Protein AF-A0A2N2KVV8-F1 (afdb_monomer)

pLDDT: mean 77.18, std 20.6, range [35.88, 96.44]

Radius of gyration: 48.33 Å; Cα contacts (8 Å, |Δi|>4): 22; chains: 1; bounding box: 94×99×93 Å

Secondary structure (DSSP, 8-state):
--HHHHHHHHHHHHTT---GGGHHHHHHHHTT-HHHHHHHHHHHHHHHHHHTSPPPPPPHHHHHHHHHHHHHHHHT--HHHHHHHHHHHHHHHHHHHHHHHHHHHHHHHHGGG-S-------------TT----------------

Solvent-accessible surface area (backbone atoms only — not comparable to full-atom values): 9343 Å² total; per-residue (Å²): 132,58,68,71,60,47,51,54,49,51,53,30,48,74,74,69,69,51,58,75,88,51,47,65,62,46,53,61,44,44,78,72,31,68,70,60,39,51,53,53,51,52,52,53,51,49,52,54,54,61,71,70,47,84,75,79,81,75,63,75,66,55,59,54,53,50,51,51,50,54,52,49,61,64,64,73,61,59,64,65,68,55,52,54,58,54,52,54,55,55,52,54,52,53,52,51,54,52,52,53,51,50,50,56,52,49,56,54,60,66,59,69,76,78,72,91,84,76,93,73,86,74,78,82,75,82,78,66,94,76,75,88,70,94,71,92,78,80,88,83,88,87,88,79,84,130

Nearest PDB structures (foldseek):
  8z6g-assembly3_E  TM=6.540E-01  e=1.080E+00  Pseudomonas aeruginosa
  6in7-assembly1_A  TM=6.742E-01  e=2.297E+00  Pseudomonas aeruginosa PAO1
  3hug-assembly6_F  TM=7.316E-01  e=2.460E+00  Mycobacterium tuberculosis H37Rv

Sequence (146 aa):
MRCSTAQRYIDLKLDGELKPRHLPVLTKHLSACKACQTRQADAARLQQILANAPAPEPPAWVHAQIMDKVQRMGKARPTFARRFQLSTATAVVAIFFSFIAGTQIGVRSFKTEAEVAPTTTVSESTIAFGENTLLDTYESTGGSNE

Mean predicted aligned error: 19.3 Å

Structure (mmCIF, N/CA/C/O backbone):
data_AF-A0A2N2KVV8-F1
#
_entry.id   AF-A0A2N2KVV8-F1
#
loop_
_atom_site.group_PDB
_atom_site.id
_atom_site.type_symbol
_atom_site.label_atom_id
_atom_site.label_alt_id
_atom_site.label_comp_id
_atom_site.label_asym_id
_atom_site.label_entity_id
_atom_site.label_seq_id
_atom_site.pdbx_PDB_ins_code
_atom_site.Cartn_x
_atom_site.Cartn_y
_atom_site.Cartn_z
_atom_site.occupancy
_atom_site.B_iso_or_equiv
_atom_site.auth_seq_id
_atom_site.auth_comp_id
_atom_site.auth_asym_id
_atom_site.auth_atom_id
_atom_site.pdbx_PDB_model_num
ATOM 1 N N . MET A 1 1 ? -11.105 16.194 19.847 1.00 88.44 1 MET A N 1
ATOM 2 C CA . MET A 1 1 ? -11.833 16.004 18.573 1.00 88.44 1 MET A CA 1
ATOM 3 C C . MET A 1 1 ? -13.104 15.210 18.828 1.00 88.44 1 MET A C 1
ATOM 5 O O . MET A 1 1 ? -13.191 14.585 19.879 1.00 88.44 1 MET A O 1
ATOM 9 N N . ARG A 1 2 ? -14.060 15.224 17.893 1.00 94.06 2 ARG A N 1
ATOM 10 C CA . ARG A 1 2 ? -15.264 14.381 17.962 1.00 94.06 2 ARG A CA 1
ATOM 11 C C . ARG A 1 2 ? -14.922 12.924 17.629 1.00 94.06 2 ARG A C 1
ATOM 13 O O . ARG A 1 2 ? -14.036 12.685 16.810 1.00 94.06 2 ARG A O 1
ATOM 20 N N . CYS A 1 3 ? -15.648 11.972 18.215 1.00 94.38 3 CYS A N 1
ATOM 21 C CA . CYS A 1 3 ? -15.415 10.541 17.989 1.00 94.38 3 CYS A CA 1
ATOM 22 C C . CYS A 1 3 ? -15.563 10.147 16.512 1.00 94.38 3 CYS A C 1
ATOM 24 O O . CYS A 1 3 ? -14.773 9.352 16.023 1.00 94.38 3 CYS A O 1
ATOM 26 N N . SER A 1 4 ? -16.495 10.754 15.769 1.00 94.69 4 SER A N 1
ATOM 27 C CA . SER A 1 4 ? -16.650 10.506 14.327 1.00 94.69 4 SER A CA 1
ATOM 28 C C . SER A 1 4 ? -15.397 10.875 13.523 1.00 94.69 4 SER A C 1
ATOM 30 O O . SER A 1 4 ? -14.973 10.136 12.639 1.00 94.69 4 SER A O 1
ATOM 32 N N . THR A 1 5 ? -14.750 11.993 13.860 1.00 95.38 5 THR A N 1
ATOM 33 C CA . THR A 1 5 ? -13.477 12.395 13.246 1.00 95.38 5 THR A CA 1
ATOM 34 C C . THR A 1 5 ? -12.355 11.433 13.621 1.00 95.38 5 THR A C 1
ATOM 36 O O . THR A 1 5 ? -11.551 11.073 12.766 1.00 95.38 5 THR A O 1
ATOM 39 N N . ALA A 1 6 ? -12.314 10.995 14.882 1.00 95.31 6 ALA A N 1
ATOM 40 C CA . ALA A 1 6 ? -11.321 10.034 15.343 1.00 95.31 6 ALA A CA 1
ATOM 41 C C . ALA A 1 6 ? -11.454 8.693 14.618 1.00 95.31 6 ALA A C 1
ATOM 43 O O . ALA A 1 6 ? -10.445 8.149 14.193 1.00 95.31 6 ALA A O 1
ATOM 44 N N . GLN A 1 7 ? -12.681 8.204 14.417 1.00 94.69 7 GLN A N 1
ATOM 45 C CA . GLN A 1 7 ? -12.956 6.985 13.652 1.00 94.69 7 GLN A CA 1
ATOM 46 C C . GLN A 1 7 ? -12.419 7.090 12.227 1.00 94.69 7 GLN A C 1
ATOM 48 O O . GLN A 1 7 ? -11.615 6.260 11.827 1.00 94.69 7 GLN A O 1
ATOM 53 N N . ARG A 1 8 ? -12.738 8.178 11.515 1.00 95.25 8 ARG A N 1
ATOM 54 C CA . ARG A 1 8 ? -12.189 8.415 10.172 1.00 95.25 8 ARG A CA 1
ATOM 55 C C . ARG A 1 8 ? -10.658 8.435 10.160 1.00 95.25 8 ARG A C 1
ATOM 57 O O . ARG A 1 8 ? -10.042 7.969 9.212 1.00 95.25 8 ARG A O 1
ATOM 64 N N . TYR A 1 9 ? -10.030 9.005 11.187 1.00 96.44 9 TYR A N 1
ATOM 65 C CA . TYR A 1 9 ? -8.569 9.033 11.288 1.00 96.44 9 TYR A CA 1
ATOM 66 C C . TYR A 1 9 ? -7.970 7.669 11.643 1.00 96.44 9 TYR A C 1
ATOM 68 O O . TYR A 1 9 ? -6.847 7.401 11.232 1.00 96.44 9 TYR A O 1
ATOM 76 N N . ILE A 1 10 ? -8.686 6.824 12.391 1.00 95.12 10 ILE A N 1
ATOM 77 C CA . ILE A 1 10 ? -8.298 5.428 12.624 1.00 95.12 10 ILE A CA 1
ATOM 78 C C . ILE A 1 10 ? -8.309 4.679 11.292 1.00 95.12 10 ILE A C 1
ATOM 80 O O . ILE A 1 10 ? -7.301 4.067 10.963 1.00 95.12 10 ILE A O 1
ATOM 84 N N . ASP A 1 11 ? -9.382 4.805 10.510 1.00 94.19 11 ASP A N 1
ATOM 85 C CA . ASP A 1 11 ? -9.517 4.132 9.214 1.00 94.19 11 ASP A CA 1
ATOM 86 C C . ASP A 1 11 ? -8.400 4.586 8.246 1.00 94.19 11 ASP A C 1
ATOM 88 O O . ASP A 1 11 ? -7.594 3.775 7.804 1.00 94.19 11 ASP A O 1
ATOM 92 N N . LEU A 1 12 ? -8.202 5.903 8.080 1.00 95.31 12 LEU A N 1
ATOM 93 C CA . LEU A 1 12 ? -7.097 6.456 7.275 1.00 95.31 12 LEU A CA 1
ATOM 94 C C . LEU A 1 12 ? -5.705 6.022 7.758 1.00 95.31 12 LEU A C 1
ATOM 96 O O . LEU A 1 12 ? -4.758 5.971 6.975 1.00 95.31 12 LEU A O 1
ATOM 100 N N . LYS A 1 13 ? -5.534 5.781 9.062 1.00 94.50 13 LYS A N 1
ATOM 101 C CA . LYS A 1 13 ? -4.259 5.307 9.610 1.00 94.50 13 LYS A CA 1
ATOM 102 C C . LYS A 1 13 ? -4.003 3.854 9.219 1.00 94.50 13 LYS A C 1
ATOM 104 O O . LYS A 1 13 ? -2.847 3.514 8.988 1.00 94.50 13 LYS A O 1
ATOM 109 N N . LEU A 1 14 ? -5.045 3.025 9.167 1.00 91.81 14 LEU A N 1
ATOM 110 C CA . LEU A 1 14 ? -4.948 1.626 8.743 1.00 91.81 14 LEU A CA 1
ATOM 111 C C . LEU A 1 14 ? -4.597 1.526 7.256 1.00 91.81 14 LEU A C 1
ATOM 113 O O . LEU 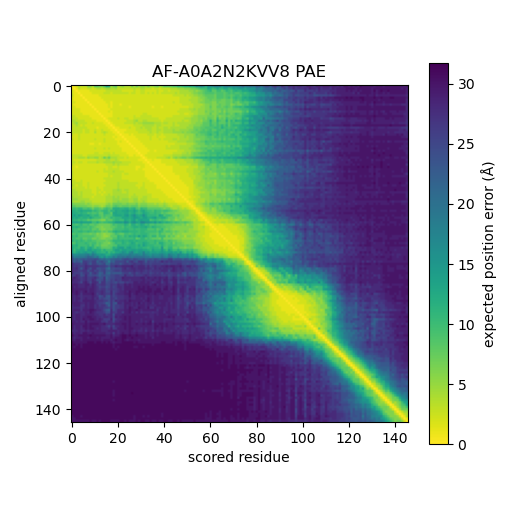A 1 14 ? -3.762 0.702 6.895 1.00 91.81 14 LEU A O 1
ATOM 117 N N . ASP A 1 15 ? -5.139 2.430 6.439 1.00 92.06 15 ASP A N 1
ATOM 118 C CA . ASP A 1 15 ? -4.855 2.509 5.000 1.00 92.06 15 ASP A CA 1
ATOM 119 C C . ASP A 1 15 ? -3.488 3.152 4.679 1.00 92.06 15 ASP A C 1
ATOM 121 O O . ASP A 1 15 ? -3.045 3.164 3.534 1.00 92.06 15 ASP A O 1
ATOM 125 N N . GLY A 1 16 ? -2.794 3.713 5.679 1.00 93.81 16 GLY A N 1
ATOM 126 C CA . GLY A 1 16 ? -1.527 4.430 5.485 1.00 93.81 16 GLY A CA 1
ATOM 127 C C . GLY A 1 16 ? -1.675 5.840 4.892 1.00 93.81 16 GLY A C 1
ATOM 128 O O . GLY A 1 16 ? -0.677 6.490 4.586 1.00 93.81 16 GLY A O 1
ATOM 129 N N . GLU A 1 17 ? -2.901 6.353 4.775 1.00 95.56 17 GLU A N 1
ATOM 130 C CA . GLU A 1 17 ? -3.218 7.658 4.176 1.00 95.56 17 GLU A CA 1
ATOM 131 C C . GLU A 1 17 ? -3.284 8.810 5.198 1.00 95.56 17 GLU A C 1
ATOM 133 O O . GLU A 1 17 ? -3.435 9.989 4.845 1.00 95.56 17 GLU A O 1
ATOM 138 N N . LEU A 1 18 ? -3.182 8.508 6.496 1.00 95.31 18 LEU A N 1
ATOM 139 C CA . LEU A 1 18 ? -3.241 9.533 7.533 1.00 95.31 18 LEU A CA 1
ATOM 140 C C . LEU A 1 18 ? -1.995 10.431 7.502 1.00 95.31 18 LEU A C 1
ATOM 142 O O . LEU A 1 18 ? -0.883 10.018 7.823 1.00 95.31 18 LEU A O 1
ATOM 146 N N . LYS A 1 19 ? -2.206 11.723 7.224 1.00 95.31 19 LYS A N 1
ATOM 147 C CA . LYS A 1 19 ? -1.130 12.726 7.249 1.00 95.31 19 LYS A CA 1
ATOM 148 C C . LYS A 1 19 ? -0.454 12.785 8.633 1.00 95.31 19 LYS A C 1
ATOM 150 O O . LYS A 1 19 ? -1.170 12.902 9.635 1.00 95.31 19 LYS A O 1
ATOM 155 N N . PRO A 1 20 ? 0.891 12.871 8.715 1.00 94.06 20 PRO A N 1
ATOM 156 C CA . PRO A 1 20 ? 1.628 12.857 9.986 1.00 94.06 20 PRO A CA 1
ATOM 157 C C . PRO A 1 20 ? 1.174 13.925 10.988 1.00 94.06 20 PRO A C 1
ATOM 159 O O . PRO A 1 20 ? 1.085 13.671 12.186 1.00 94.06 20 PRO A O 1
ATOM 162 N N . ARG A 1 21 ? 0.776 15.104 10.492 1.00 94.62 21 ARG A N 1
ATOM 163 C CA . ARG A 1 21 ? 0.244 16.215 11.303 1.00 94.62 21 ARG A CA 1
ATOM 164 C C . ARG A 1 21 ? -0.986 15.852 12.151 1.00 94.62 21 ARG A C 1
ATOM 166 O O . ARG A 1 21 ? -1.276 16.530 13.131 1.00 94.62 21 ARG A O 1
ATOM 173 N N . HIS A 1 22 ? -1.740 14.821 11.768 1.00 93.75 22 HIS A N 1
ATOM 174 C CA . HIS A 1 22 ? -2.967 14.407 12.453 1.00 93.75 22 HIS A CA 1
ATOM 175 C C . HIS A 1 22 ? -2.746 13.280 13.472 1.00 93.75 22 HIS A C 1
ATOM 177 O O . HIS A 1 22 ? -3.598 13.085 14.341 1.00 93.75 22 HIS A O 1
ATOM 183 N N . LEU A 1 23 ? -1.594 12.597 13.435 1.00 94.00 23 LEU A N 1
ATOM 184 C CA . LEU A 1 23 ? -1.234 11.555 14.400 1.00 94.00 23 LEU A CA 1
ATOM 185 C C . LEU A 1 23 ? -1.257 12.021 15.863 1.00 94.00 23 LEU A C 1
ATOM 187 O O . LEU A 1 23 ? -1.932 11.362 16.651 1.00 94.00 23 LEU A O 1
ATOM 191 N N . PRO A 1 24 ? -0.614 13.137 16.269 1.00 95.12 24 PRO A N 1
ATOM 192 C CA . PRO A 1 24 ? -0.602 13.530 17.682 1.00 95.12 24 PRO A CA 1
ATOM 193 C C . PRO A 1 24 ? -2.006 13.863 18.200 1.00 95.12 24 PRO A C 1
ATOM 195 O O . PRO A 1 24 ? -2.355 13.540 19.335 1.00 95.12 24 PRO A O 1
ATOM 198 N N . VAL A 1 25 ? -2.847 14.452 17.343 1.00 94.81 25 VAL A N 1
ATOM 199 C CA . VAL A 1 25 ? -4.246 14.756 17.663 1.00 94.81 25 VAL A CA 1
ATOM 200 C C . VAL A 1 25 ? -5.041 13.465 17.877 1.00 94.81 25 VAL A C 1
ATOM 202 O O . VAL A 1 25 ? -5.821 13.384 18.827 1.00 94.81 25 VAL A O 1
ATOM 205 N N . LEU A 1 26 ? -4.821 12.452 17.030 1.00 95.56 26 LEU A N 1
ATOM 206 C CA . LEU A 1 26 ? -5.420 11.124 17.172 1.00 95.56 26 LEU A CA 1
ATOM 207 C C . LEU A 1 26 ? -4.976 10.424 18.452 1.00 95.56 26 LEU A C 1
ATOM 209 O O . LEU A 1 26 ? -5.829 10.003 19.233 1.00 95.56 26 LEU A O 1
ATOM 213 N N . THR A 1 27 ? -3.674 10.377 18.714 1.00 94.81 27 THR A N 1
ATOM 214 C CA . THR A 1 27 ? -3.114 9.752 19.917 1.00 94.81 27 THR A CA 1
ATOM 215 C C . THR A 1 27 ? -3.672 10.383 21.193 1.00 94.81 27 THR A C 1
ATOM 217 O O . THR A 1 27 ? -4.088 9.662 22.098 1.00 94.81 27 THR A O 1
ATOM 220 N N . LYS A 1 28 ? -3.791 11.719 21.242 1.00 95.50 28 LYS A N 1
ATOM 221 C CA . LYS A 1 28 ? -4.396 12.429 22.383 1.00 95.50 28 LYS A CA 1
ATOM 222 C C . LYS A 1 28 ? -5.870 12.069 22.602 1.00 95.50 28 LYS A C 1
ATOM 224 O O . LYS A 1 28 ? -6.351 12.098 23.727 1.00 95.50 28 LYS A O 1
ATOM 229 N N . HIS A 1 29 ? -6.621 11.772 21.544 1.00 95.69 29 HIS A N 1
ATOM 230 C CA . HIS A 1 29 ? -8.013 11.349 21.699 1.00 95.69 29 HIS A CA 1
ATOM 231 C C . HIS A 1 29 ? -8.121 9.891 22.149 1.00 95.69 29 HIS A C 1
ATOM 233 O O . HIS A 1 29 ? -8.967 9.572 22.981 1.00 95.69 29 HIS A O 1
ATOM 239 N N . LEU A 1 30 ? -7.255 9.020 21.629 1.00 95.19 30 LEU A N 1
ATOM 240 C CA . LEU A 1 30 ? -7.216 7.603 21.986 1.00 95.19 30 LEU A CA 1
ATOM 241 C C . LEU A 1 30 ? -6.842 7.377 23.455 1.00 95.19 30 LEU A C 1
ATOM 243 O O . LEU A 1 30 ? -7.341 6.429 24.054 1.00 95.19 30 LEU A O 1
ATOM 247 N N . SER A 1 31 ? -6.030 8.255 24.055 1.00 94.69 31 SER A N 1
ATOM 248 C CA . SER A 1 31 ? -5.720 8.181 25.489 1.00 94.69 31 SER A CA 1
ATOM 249 C C . SER A 1 31 ? -6.905 8.544 26.391 1.00 94.69 31 SER A C 1
ATOM 251 O O . SER A 1 31 ? -6.953 8.096 27.531 1.00 94.69 31 SER A O 1
ATOM 253 N N . ALA A 1 32 ? -7.866 9.329 25.894 1.00 93.81 32 ALA A N 1
ATOM 254 C CA . ALA A 1 32 ? -9.011 9.802 26.673 1.00 93.81 32 ALA A CA 1
ATOM 255 C C . ALA A 1 32 ? -10.317 9.037 26.385 1.00 93.81 32 ALA A C 1
ATOM 257 O O . ALA A 1 32 ? -11.199 8.986 27.238 1.00 93.81 32 ALA A O 1
ATOM 258 N N . CYS A 1 33 ? -10.482 8.460 25.188 1.00 96.38 33 CYS A N 1
ATOM 259 C CA . CYS A 1 33 ? -11.736 7.839 24.757 1.00 96.38 33 CYS A CA 1
ATOM 260 C C . CYS A 1 33 ? -11.624 6.314 24.639 1.00 96.38 33 CYS A C 1
ATOM 262 O O . CYS A 1 33 ? -11.062 5.784 23.676 1.00 96.38 33 CYS A O 1
ATOM 264 N N . LYS A 1 34 ? -12.260 5.597 25.575 1.00 95.44 34 LYS A N 1
ATOM 265 C CA . LYS A 1 34 ? -12.249 4.127 25.608 1.00 95.44 34 LYS A CA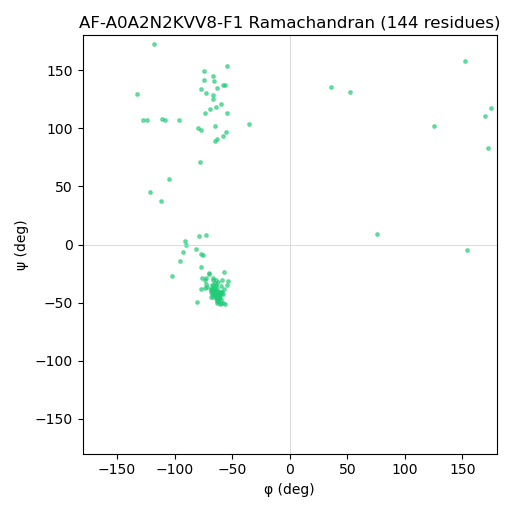 1
ATOM 266 C C . LYS A 1 34 ? -12.926 3.476 24.396 1.00 95.44 34 LYS A C 1
ATOM 268 O O . LYS A 1 34 ? -12.449 2.457 23.898 1.00 95.44 34 LYS A O 1
ATOM 273 N N . ALA A 1 35 ? -14.001 4.076 23.885 1.00 95.00 35 ALA A N 1
ATOM 274 C CA . ALA A 1 35 ? -14.714 3.564 22.714 1.00 95.00 35 ALA A CA 1
ATOM 275 C C . ALA A 1 35 ? -13.823 3.570 21.458 1.00 95.00 35 ALA A C 1
ATOM 277 O O . ALA A 1 35 ? -13.725 2.568 20.753 1.00 95.00 35 ALA A O 1
ATOM 278 N N . CYS A 1 36 ? -13.111 4.676 21.214 1.00 95.75 36 CYS A N 1
ATOM 279 C CA . CYS A 1 36 ? -12.180 4.786 20.091 1.00 95.75 36 CYS A CA 1
ATOM 280 C C . CYS A 1 36 ? -10.958 3.869 20.259 1.00 95.75 36 CYS A C 1
ATOM 282 O O . CYS A 1 36 ? -10.494 3.303 19.272 1.00 95.75 36 CYS A O 1
ATOM 284 N N . GLN A 1 37 ? -10.473 3.674 21.492 1.00 95.62 37 GLN A N 1
ATOM 285 C CA . GLN A 1 37 ? -9.402 2.714 21.781 1.00 95.62 37 GLN A CA 1
ATOM 286 C C . GLN A 1 37 ? -9.820 1.275 21.446 1.00 95.62 37 GLN A C 1
ATOM 288 O O . GLN A 1 37 ? -9.054 0.545 20.823 1.00 95.62 37 GLN A O 1
ATOM 293 N N . THR A 1 38 ? -11.038 0.884 21.828 1.00 95.69 38 THR A N 1
ATOM 294 C CA . THR A 1 38 ? -11.573 -0.463 21.562 1.00 95.69 38 THR A CA 1
ATOM 295 C C . THR A 1 38 ? -11.673 -0.708 20.060 1.00 95.69 38 THR A C 1
ATOM 297 O O . THR A 1 38 ? -11.103 -1.669 19.560 1.00 95.69 38 THR A O 1
ATOM 300 N N . ARG A 1 39 ? -12.249 0.242 19.312 1.00 93.88 39 ARG A N 1
ATOM 301 C CA . ARG A 1 39 ? -12.331 0.153 17.847 1.00 93.88 39 ARG A CA 1
ATOM 302 C C . ARG A 1 39 ? -10.959 0.038 17.180 1.00 93.88 39 ARG A C 1
ATOM 304 O O . ARG A 1 39 ? -10.804 -0.716 16.227 1.00 93.88 39 ARG A O 1
ATOM 311 N N . GLN A 1 40 ? -9.965 0.784 17.663 1.00 95.38 40 GLN A N 1
ATOM 312 C CA . GLN A 1 40 ? -8.604 0.681 17.140 1.00 95.38 40 GLN A CA 1
ATOM 313 C C . GLN A 1 40 ? -8.008 -0.712 17.397 1.00 95.38 40 GLN A C 1
ATOM 315 O O . GLN A 1 40 ? -7.345 -1.260 16.518 1.00 95.38 40 GLN A O 1
ATOM 320 N N . ALA A 1 41 ? -8.237 -1.279 18.584 1.00 94.75 41 ALA A N 1
ATOM 321 C CA . ALA A 1 41 ? -7.782 -2.623 18.921 1.00 94.75 41 ALA A CA 1
ATOM 322 C C . ALA A 1 41 ? -8.475 -3.692 18.061 1.00 94.75 41 ALA A C 1
ATOM 324 O O . ALA A 1 41 ? -7.801 -4.579 17.541 1.00 94.75 41 ALA A O 1
ATOM 325 N N . ASP A 1 42 ? -9.786 -3.568 17.844 1.00 95.38 42 ASP A N 1
ATOM 326 C CA . ASP A 1 42 ? -10.557 -4.478 16.990 1.00 95.38 42 ASP A CA 1
ATOM 327 C C . ASP A 1 42 ? -10.061 -4.443 15.542 1.00 95.38 42 ASP A C 1
ATOM 329 O O . ASP A 1 42 ? -9.844 -5.488 14.927 1.00 95.38 42 ASP A O 1
ATOM 333 N N . ALA A 1 43 ? -9.811 -3.245 15.011 1.00 93.19 43 ALA A N 1
ATOM 334 C CA . ALA A 1 43 ? -9.288 -3.089 13.662 1.00 93.19 43 ALA A CA 1
ATOM 335 C C . ALA A 1 43 ? -7.867 -3.664 13.519 1.00 93.19 43 ALA A C 1
ATOM 337 O O . ALA A 1 43 ? -7.579 -4.359 12.546 1.00 93.19 43 ALA A O 1
ATOM 338 N N . ALA A 1 44 ? -6.997 -3.449 14.511 1.00 91.75 44 ALA A N 1
ATOM 339 C CA . ALA A 1 44 ? -5.659 -4.042 14.530 1.00 91.75 44 ALA A CA 1
ATOM 340 C C . ALA A 1 44 ? -5.714 -5.578 14.607 1.00 91.75 44 ALA A C 1
ATOM 342 O O . ALA A 1 44 ? -4.966 -6.263 13.908 1.00 91.75 44 ALA A O 1
ATOM 343 N N . ARG A 1 45 ? -6.633 -6.128 15.410 1.00 94.38 45 ARG A N 1
ATOM 344 C CA . ARG A 1 45 ? -6.870 -7.574 15.494 1.00 94.38 45 ARG A CA 1
ATOM 345 C C . ARG A 1 45 ? -7.343 -8.138 14.155 1.00 94.38 45 ARG A C 1
ATOM 347 O O . ARG A 1 45 ? -6.840 -9.171 13.723 1.00 94.38 45 ARG A O 1
ATOM 354 N N . LEU A 1 46 ? -8.278 -7.464 13.487 1.00 93.31 46 LEU A N 1
ATOM 355 C CA . LEU A 1 46 ? -8.761 -7.877 12.170 1.00 93.31 46 LEU A CA 1
ATOM 356 C C . LEU A 1 46 ? -7.626 -7.880 11.139 1.00 93.31 46 LEU A C 1
ATOM 358 O O . LEU A 1 46 ? -7.465 -8.856 10.412 1.00 93.31 46 LEU A O 1
ATOM 362 N N . GLN A 1 47 ? -6.799 -6.834 11.126 1.00 92.50 47 GLN A N 1
ATOM 363 C CA . GLN A 1 47 ? -5.644 -6.745 10.234 1.00 92.50 47 GLN A CA 1
ATOM 364 C C . GLN A 1 47 ? -4.657 -7.900 10.454 1.00 92.50 47 GLN A C 1
ATOM 366 O O . GLN A 1 47 ? -4.168 -8.473 9.485 1.00 92.50 47 GLN A O 1
ATOM 371 N N . GLN A 1 48 ? -4.403 -8.289 11.707 1.00 91.88 48 GLN A N 1
ATOM 372 C CA . GLN A 1 48 ? -3.562 -9.450 12.021 1.00 91.88 48 GLN A CA 1
ATOM 373 C C . GLN A 1 48 ? -4.163 -10.765 11.514 1.00 91.88 48 GLN A C 1
ATOM 375 O O . GLN A 1 48 ? -3.437 -11.604 10.988 1.00 91.88 48 GLN A O 1
ATOM 380 N N . ILE A 1 49 ? -5.477 -10.958 11.655 1.00 94.06 49 ILE A N 1
ATOM 381 C CA . ILE A 1 49 ? -6.157 -12.162 11.153 1.00 94.06 49 ILE A CA 1
ATOM 382 C C . ILE A 1 49 ? -6.046 -12.233 9.628 1.00 94.06 49 ILE A C 1
ATOM 384 O O . ILE A 1 49 ? -5.687 -13.276 9.090 1.00 94.06 49 ILE A O 1
ATOM 388 N N . LEU A 1 50 ? -6.304 -11.119 8.940 1.00 91.31 50 LEU A N 1
ATOM 389 C CA . LEU A 1 50 ? -6.234 -11.046 7.480 1.00 91.31 50 LEU A CA 1
ATOM 390 C C . LEU A 1 50 ? -4.805 -11.220 6.957 1.00 91.31 50 LEU A C 1
ATOM 392 O O . LEU A 1 50 ? -4.608 -11.889 5.950 1.00 91.31 50 LEU A O 1
ATOM 396 N N . ALA A 1 51 ? -3.806 -10.667 7.648 1.00 90.56 51 ALA A N 1
ATOM 397 C CA . ALA A 1 51 ? -2.402 -10.824 7.273 1.00 90.56 51 ALA A CA 1
ATOM 398 C C . ALA A 1 51 ? -1.906 -12.273 7.414 1.00 90.56 51 ALA A C 1
ATOM 400 O O . ALA A 1 51 ? -1.035 -12.694 6.660 1.00 90.56 51 ALA A O 1
ATOM 401 N N . ASN A 1 52 ? -2.465 -13.031 8.361 1.00 90.62 52 ASN A N 1
ATOM 402 C CA . ASN A 1 52 ? -2.134 -14.441 8.581 1.00 90.62 52 ASN A CA 1
ATOM 403 C C . ASN A 1 52 ? -3.020 -15.404 7.777 1.00 90.62 52 ASN A C 1
ATOM 405 O O . ASN A 1 52 ? -2.863 -16.621 7.893 1.00 90.62 52 ASN A O 1
ATOM 409 N N . ALA A 1 53 ? -3.972 -14.893 6.993 1.00 90.50 53 ALA A N 1
ATOM 410 C CA . ALA A 1 53 ? -4.793 -15.735 6.143 1.00 90.50 53 ALA A CA 1
ATOM 411 C C . ALA A 1 53 ? -3.920 -16.380 5.049 1.00 90.50 53 ALA A C 1
ATOM 413 O O . ALA A 1 53 ? -3.026 -15.719 4.511 1.00 90.50 53 ALA A O 1
ATOM 414 N N . PRO A 1 54 ? -4.161 -17.657 4.699 1.00 88.19 54 PRO A N 1
ATOM 415 C CA . PRO A 1 54 ? -3.420 -18.309 3.631 1.00 88.19 54 PRO A CA 1
ATOM 416 C C . PRO A 1 54 ? -3.631 -17.537 2.328 1.00 88.19 54 PRO A C 1
ATOM 418 O O . PRO A 1 54 ? -4.763 -17.357 1.872 1.00 88.19 54 PRO A O 1
ATOM 421 N N . ALA A 1 55 ? -2.534 -17.057 1.745 1.00 84.56 55 ALA A N 1
ATOM 422 C CA . ALA A 1 55 ? -2.584 -16.372 0.467 1.00 84.56 55 ALA A CA 1
ATOM 423 C C . ALA A 1 55 ? -3.007 -17.378 -0.618 1.00 84.56 55 ALA A C 1
ATOM 425 O O . ALA A 1 55 ? -2.403 -18.451 -0.709 1.00 84.56 55 ALA A O 1
ATOM 426 N N . PRO A 1 56 ? -4.026 -17.068 -1.437 1.00 85.88 56 PRO A N 1
ATOM 427 C CA . PRO A 1 56 ? -4.379 -17.924 -2.556 1.00 85.88 56 PRO A CA 1
ATOM 428 C C . PRO A 1 56 ? -3.208 -17.979 -3.537 1.00 85.88 56 PRO A C 1
ATOM 430 O O . PRO A 1 56 ? -2.615 -16.949 -3.869 1.00 85.88 56 PRO A O 1
ATOM 433 N N . GLU A 1 57 ? -2.879 -19.180 -4.007 1.00 88.56 57 GLU A N 1
ATOM 434 C CA . GLU A 1 57 ? -1.846 -19.341 -5.021 1.00 88.56 57 GLU A CA 1
ATOM 435 C C . GLU A 1 57 ? -2.328 -18.698 -6.334 1.00 88.56 57 GLU A C 1
ATOM 437 O O . GLU A 1 57 ? -3.426 -19.013 -6.812 1.00 88.56 57 GLU A O 1
ATOM 442 N N . PRO A 1 58 ? -1.562 -17.760 -6.920 1.00 88.19 58 PRO A N 1
ATOM 443 C CA . PRO A 1 58 ? -1.941 -17.168 -8.189 1.00 88.19 58 PRO A CA 1
ATOM 444 C C . PRO A 1 58 ? -1.884 -18.234 -9.296 1.00 88.19 58 PRO A C 1
ATOM 446 O O . PRO A 1 58 ? -0.988 -19.079 -9.292 1.00 88.19 58 PRO A O 1
ATOM 449 N N . PRO A 1 59 ? -2.778 -18.185 -10.298 1.00 92.06 59 PRO A N 1
ATOM 450 C CA . PRO A 1 59 ?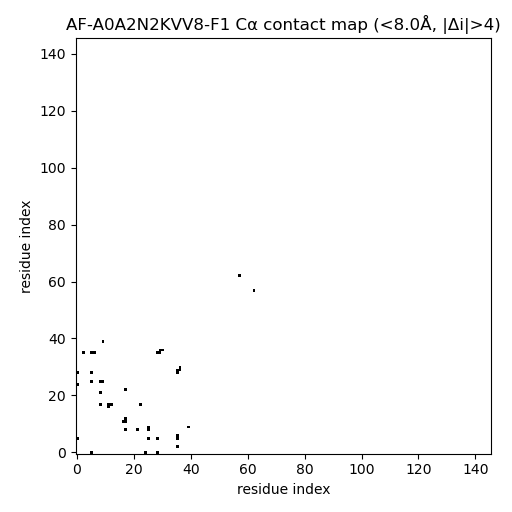 -2.707 -19.101 -11.429 1.00 92.06 59 PRO A CA 1
ATOM 451 C C . PRO A 1 59 ? -1.344 -19.033 -12.132 1.00 92.06 59 PRO A C 1
ATOM 453 O O . PRO A 1 59 ? -0.835 -17.942 -12.404 1.00 92.06 59 PRO A O 1
ATOM 456 N N . ALA A 1 60 ? -0.784 -20.188 -12.504 1.00 87.94 60 ALA A N 1
ATOM 457 C CA . ALA A 1 60 ? 0.567 -20.296 -13.072 1.00 87.94 60 ALA A CA 1
ATOM 458 C C . ALA A 1 60 ? 0.819 -19.385 -14.296 1.00 87.94 60 ALA A C 1
ATOM 460 O O . ALA A 1 60 ? 1.929 -18.891 -14.504 1.00 87.94 60 ALA A O 1
ATOM 461 N N . TRP A 1 61 ? -0.216 -19.107 -15.096 1.00 93.56 61 TRP A N 1
ATOM 462 C CA . TRP A 1 61 ? -0.119 -18.247 -16.280 1.00 93.56 61 TRP A CA 1
ATOM 463 C C . TRP A 1 61 ? 0.105 -16.763 -15.949 1.00 93.56 61 TRP A C 1
ATOM 465 O O . TRP A 1 61 ? 0.688 -16.045 -16.764 1.00 93.56 61 TRP A O 1
ATOM 475 N N . VAL A 1 62 ? -0.307 -16.292 -14.766 1.00 95.19 62 VAL A N 1
ATOM 476 C CA . VAL A 1 62 ? -0.156 -14.884 -14.355 1.00 95.19 62 VAL A CA 1
ATOM 477 C C . VAL A 1 62 ? 1.321 -14.533 -14.224 1.00 95.19 62 VAL A C 1
ATOM 479 O O . VAL A 1 62 ? 1.764 -13.499 -14.722 1.00 95.19 62 VAL A O 1
ATOM 482 N N . HIS A 1 63 ? 2.105 -15.426 -13.615 1.00 92.19 63 HIS A N 1
ATOM 483 C CA . HIS A 1 63 ? 3.545 -15.239 -13.469 1.00 92.19 63 HIS A CA 1
ATOM 484 C C . HIS A 1 63 ? 4.233 -15.118 -14.837 1.00 92.19 63 HIS A C 1
ATOM 486 O O . HIS A 1 63 ? 4.983 -14.169 -15.077 1.00 92.19 63 HIS A O 1
ATOM 492 N N . ALA A 1 64 ? 3.918 -16.026 -15.766 1.00 92.00 64 ALA A N 1
ATOM 493 C CA . ALA A 1 64 ? 4.454 -15.986 -17.125 1.00 92.00 64 ALA A CA 1
ATOM 494 C C . ALA A 1 64 ? 4.070 -14.688 -17.860 1.00 92.00 64 ALA A C 1
ATOM 496 O O . ALA A 1 64 ? 4.918 -14.063 -18.499 1.00 92.00 64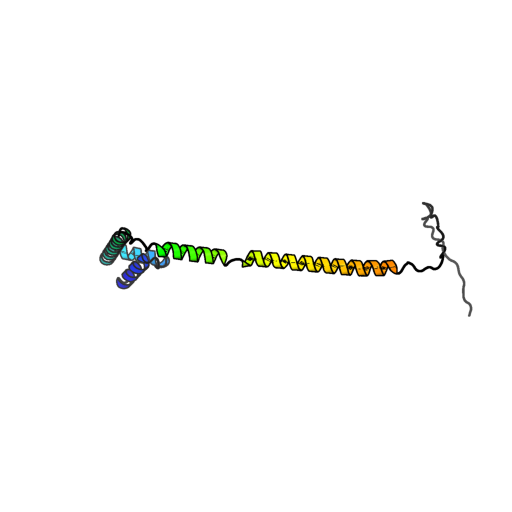 ALA A O 1
ATOM 497 N N . GLN A 1 65 ? 2.819 -14.236 -17.718 1.00 95.38 65 GLN A N 1
ATOM 498 C CA . GLN A 1 65 ? 2.340 -12.998 -18.335 1.00 95.38 65 GLN A CA 1
ATOM 499 C C . GLN A 1 65 ? 3.049 -11.751 -17.784 1.00 95.38 65 GLN A C 1
ATOM 501 O O . GLN A 1 65 ? 3.370 -10.834 -18.546 1.00 95.38 65 GLN A O 1
ATOM 506 N N . ILE A 1 66 ? 3.296 -11.697 -16.471 1.00 94.19 66 ILE A N 1
ATOM 507 C CA . ILE A 1 66 ? 4.043 -10.598 -15.843 1.00 94.19 66 ILE A CA 1
ATOM 508 C C . ILE A 1 66 ? 5.476 -10.573 -16.376 1.00 94.19 66 ILE A C 1
ATOM 510 O O . ILE A 1 66 ? 5.948 -9.516 -16.797 1.00 94.19 66 ILE A O 1
ATOM 514 N N . MET A 1 67 ? 6.147 -11.727 -16.419 1.00 93.62 67 MET A N 1
ATOM 515 C CA . MET A 1 67 ? 7.529 -11.815 -16.898 1.00 93.62 67 MET A CA 1
ATOM 516 C C . MET A 1 67 ? 7.662 -11.399 -18.363 1.00 93.62 67 MET A C 1
ATOM 518 O O . MET A 1 67 ? 8.559 -10.621 -18.693 1.00 93.62 67 MET A O 1
ATOM 522 N N . ASP A 1 68 ? 6.739 -11.821 -19.228 1.00 93.75 68 ASP A N 1
ATOM 523 C CA . ASP A 1 68 ? 6.713 -11.386 -20.628 1.00 93.75 68 ASP A CA 1
ATOM 524 C C . ASP A 1 68 ? 6.542 -9.859 -20.745 1.00 93.75 68 ASP A C 1
ATOM 526 O O . ASP A 1 68 ? 7.307 -9.190 -21.447 1.00 93.75 68 ASP A O 1
ATOM 530 N N . LYS A 1 69 ? 5.610 -9.261 -19.989 1.00 92.19 69 LYS A N 1
ATOM 531 C CA . LYS A 1 69 ? 5.420 -7.798 -19.979 1.00 92.19 69 LYS A CA 1
ATOM 532 C C . LYS A 1 69 ? 6.664 -7.049 -19.499 1.00 92.19 69 LYS A C 1
ATOM 534 O O . LYS A 1 69 ? 7.070 -6.084 -20.148 1.00 92.19 69 LYS A O 1
ATOM 539 N N . VAL A 1 70 ? 7.293 -7.495 -18.411 1.00 92.50 70 VAL A N 1
ATOM 540 C CA . VAL A 1 70 ? 8.515 -6.872 -17.871 1.00 92.50 70 VAL A CA 1
ATOM 541 C C . VAL A 1 70 ? 9.658 -6.953 -18.885 1.00 92.50 70 VAL A C 1
ATOM 543 O O . VAL A 1 70 ? 10.328 -5.950 -19.142 1.00 92.50 70 VAL A O 1
ATOM 546 N N . GLN A 1 71 ? 9.845 -8.105 -19.532 1.00 89.44 71 GLN A N 1
ATOM 547 C CA . GLN A 1 71 ? 10.872 -8.271 -20.562 1.00 89.44 71 GLN A CA 1
ATOM 548 C C . GLN A 1 71 ? 10.624 -7.376 -21.779 1.00 89.44 71 GLN A C 1
ATOM 550 O O . GLN A 1 71 ? 11.565 -6.769 -22.297 1.00 89.44 71 GLN A O 1
ATOM 555 N N . ARG A 1 72 ? 9.371 -7.248 -22.229 1.00 86.75 72 ARG A N 1
ATOM 556 C CA . ARG A 1 72 ? 9.005 -6.335 -23.323 1.00 86.75 72 ARG A CA 1
ATOM 557 C C . ARG A 1 72 ? 9.264 -4.879 -22.952 1.00 86.75 72 ARG A C 1
ATOM 559 O O . ARG A 1 72 ? 9.835 -4.153 -23.760 1.00 86.75 72 ARG A O 1
ATOM 566 N N . MET A 1 73 ? 8.919 -4.460 -21.734 1.00 81.50 73 MET A N 1
ATOM 567 C CA . MET A 1 73 ? 9.207 -3.106 -21.243 1.00 81.50 73 MET A CA 1
ATOM 568 C C . MET A 1 73 ? 10.714 -2.825 -21.158 1.00 81.50 73 MET A C 1
ATOM 570 O O . MET A 1 73 ? 11.146 -1.726 -21.507 1.00 81.50 73 MET A O 1
ATOM 574 N N . GLY A 1 74 ? 11.520 -3.812 -20.751 1.00 76.56 74 GLY A N 1
ATOM 575 C CA . GLY A 1 74 ? 12.982 -3.709 -20.752 1.00 76.56 74 GLY A CA 1
ATOM 576 C C . GLY A 1 74 ? 13.575 -3.607 -22.162 1.00 76.56 74 GLY A C 1
ATOM 577 O O . GLY A 1 74 ? 14.438 -2.767 -22.412 1.00 76.56 74 GLY A O 1
ATOM 578 N N . LYS A 1 75 ? 13.071 -4.406 -23.111 1.00 73.12 75 LYS A N 1
ATOM 579 C CA . LYS A 1 75 ? 13.518 -4.410 -24.518 1.00 73.12 75 LYS A CA 1
ATOM 580 C C . LYS A 1 75 ? 13.048 -3.181 -25.308 1.00 73.12 75 LYS A C 1
ATOM 582 O O . LYS A 1 75 ? 13.745 -2.738 -26.216 1.00 73.12 75 LYS A O 1
ATOM 587 N N . ALA A 1 76 ? 11.909 -2.588 -24.949 1.00 63.03 76 ALA A N 1
ATOM 588 C CA . ALA A 1 76 ? 11.331 -1.413 -25.610 1.00 63.03 76 ALA A CA 1
ATOM 589 C C . ALA A 1 76 ? 12.076 -0.089 -25.336 1.00 63.03 76 ALA A C 1
ATOM 591 O O . ALA A 1 76 ? 11.612 0.973 -25.751 1.00 63.03 76 ALA A O 1
ATOM 592 N N . ARG A 1 77 ? 13.252 -0.119 -24.691 1.00 60.00 77 ARG A N 1
ATOM 593 C CA . ARG A 1 77 ? 14.121 1.054 -24.494 1.00 60.00 77 ARG A CA 1
ATOM 594 C C . ARG A 1 77 ? 15.370 1.070 -25.403 1.00 60.00 77 ARG A C 1
ATOM 596 O O . ARG A 1 77 ? 16.473 1.229 -24.886 1.00 60.00 77 ARG A O 1
ATOM 603 N N . PRO A 1 78 ? 15.275 1.005 -26.750 1.00 57.81 78 PRO A N 1
ATOM 604 C CA . PRO A 1 78 ? 16.449 1.183 -27.610 1.00 57.81 78 PRO A CA 1
ATOM 605 C C . PRO A 1 78 ? 16.844 2.663 -27.802 1.00 57.81 78 PRO A C 1
ATOM 607 O O . PRO A 1 78 ? 17.690 2.976 -28.636 1.00 57.81 78 PRO A O 1
ATOM 610 N N . THR A 1 79 ? 16.222 3.611 -27.095 1.00 57.66 79 THR A N 1
ATOM 611 C CA . THR A 1 79 ? 16.262 5.028 -27.487 1.00 57.66 79 THR A CA 1
ATOM 612 C C . THR A 1 79 ? 17.575 5.736 -27.166 1.00 57.66 79 THR A C 1
ATOM 614 O O . THR A 1 79 ? 17.941 6.644 -27.907 1.00 57.66 79 THR A O 1
ATOM 617 N N . PHE A 1 80 ? 18.313 5.330 -26.128 1.00 58.28 80 PHE A N 1
ATOM 618 C CA . PHE A 1 80 ? 19.563 6.012 -25.770 1.00 58.28 80 PHE A CA 1
ATOM 619 C C . PHE A 1 80 ? 20.745 5.572 -26.648 1.00 58.28 80 PHE A C 1
ATOM 621 O O . PHE A 1 80 ? 21.407 6.411 -27.255 1.00 58.28 80 PHE A O 1
ATOM 628 N N . ALA A 1 81 ? 20.951 4.261 -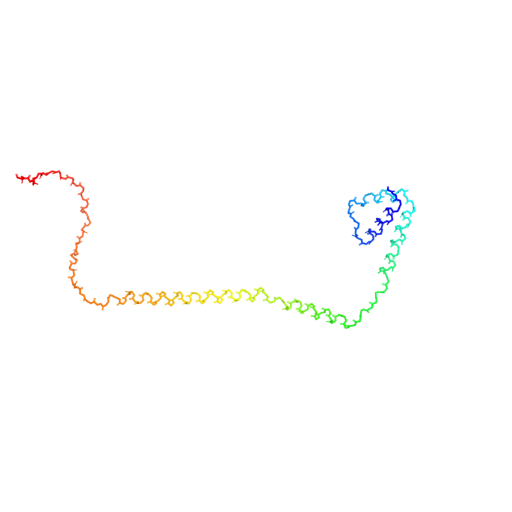26.814 1.00 62.09 81 ALA A N 1
ATOM 629 C CA . ALA A 1 81 ? 22.039 3.725 -27.637 1.00 62.09 81 ALA A CA 1
ATOM 630 C C . ALA A 1 81 ? 21.864 4.048 -29.133 1.00 62.09 81 ALA A C 1
ATOM 632 O O . ALA A 1 81 ? 22.817 4.457 -29.796 1.00 62.09 81 ALA A O 1
ATOM 633 N N . ARG A 1 82 ? 20.632 3.952 -29.660 1.00 61.31 82 ARG A N 1
ATOM 634 C CA . ARG A 1 82 ? 20.345 4.254 -31.073 1.00 61.31 82 ARG A CA 1
ATOM 635 C C . ARG A 1 82 ? 20.540 5.738 -31.405 1.00 61.31 82 ARG A C 1
ATOM 637 O O . ARG A 1 82 ? 21.002 6.053 -32.495 1.00 61.31 82 ARG A O 1
ATOM 644 N N . ARG A 1 83 ? 20.231 6.653 -30.475 1.00 60.75 83 ARG A N 1
ATOM 645 C CA . ARG A 1 83 ? 20.464 8.099 -30.660 1.00 60.75 83 ARG A CA 1
ATOM 646 C C . ARG A 1 83 ? 21.954 8.453 -30.684 1.00 60.75 83 ARG A C 1
ATOM 648 O O . ARG A 1 83 ? 22.350 9.274 -31.504 1.00 60.75 83 ARG A O 1
ATOM 655 N N . PHE A 1 84 ? 22.777 7.813 -29.852 1.00 61.34 84 PHE A N 1
ATOM 656 C CA . PHE A 1 84 ? 24.228 8.043 -29.856 1.00 61.34 84 PHE A CA 1
ATOM 657 C C . PHE A 1 84 ? 24.910 7.526 -31.132 1.00 61.34 84 PHE A C 1
ATOM 659 O O . PHE A 1 84 ? 25.764 8.216 -31.682 1.00 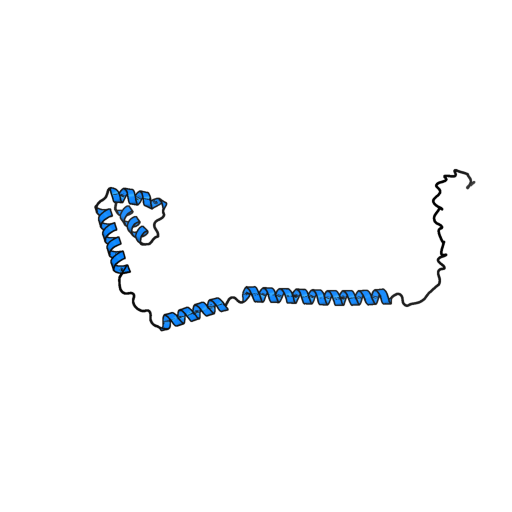61.34 84 PHE A O 1
ATOM 666 N N . GLN A 1 85 ? 24.489 6.369 -31.655 1.00 61.62 85 GLN A N 1
ATOM 667 C CA . GLN A 1 85 ? 25.024 5.818 -32.911 1.00 61.62 85 GLN A CA 1
ATOM 668 C C . GLN A 1 85 ? 24.675 6.660 -34.151 1.00 61.62 85 GLN A C 1
ATOM 670 O O . GLN A 1 85 ? 25.438 6.691 -35.111 1.00 61.62 85 GLN A O 1
ATOM 675 N N . LEU A 1 86 ? 23.542 7.369 -34.141 1.00 61.50 86 LEU A N 1
ATOM 676 C CA . LEU A 1 86 ? 23.177 8.288 -35.227 1.00 61.50 86 LEU A CA 1
ATOM 677 C C . LEU A 1 86 ? 24.032 9.569 -35.215 1.00 61.50 86 LEU A C 1
ATOM 679 O O . LEU A 1 86 ? 24.362 10.089 -36.277 1.00 61.50 86 LEU A O 1
ATOM 683 N N . SER A 1 87 ? 24.430 10.048 -34.032 1.00 64.56 87 SER A N 1
ATOM 684 C CA . SER A 1 87 ? 25.258 11.255 -33.882 1.00 64.56 87 SER A CA 1
ATOM 685 C C . SER A 1 87 ? 26.685 11.058 -34.417 1.00 64.56 87 SER A C 1
ATOM 687 O O . SER A 1 87 ? 27.222 11.911 -35.130 1.00 64.56 87 SER A O 1
ATOM 689 N N . THR A 1 88 ? 27.293 9.895 -34.161 1.00 71.81 88 THR A N 1
ATOM 690 C CA . THR A 1 88 ? 28.640 9.589 -34.673 1.00 71.81 88 THR A CA 1
ATOM 691 C C . THR A 1 88 ? 28.666 9.488 -36.197 1.00 71.81 88 THR A C 1
ATOM 693 O O . THR A 1 88 ? 29.594 9.998 -36.823 1.00 71.81 88 THR A O 1
ATOM 696 N N . ALA A 1 89 ? 27.624 8.918 -36.810 1.00 74.31 89 ALA A N 1
ATOM 697 C CA . ALA A 1 89 ? 27.505 8.842 -38.265 1.00 74.31 89 ALA A CA 1
ATOM 698 C C . ALA A 1 89 ? 27.493 10.237 -38.916 1.00 74.31 89 ALA A C 1
ATOM 700 O O . ALA A 1 89 ? 28.193 10.459 -39.903 1.00 74.31 89 ALA A O 1
ATOM 701 N N . THR A 1 90 ? 26.772 11.205 -38.337 1.00 77.25 90 THR A N 1
ATOM 702 C CA . THR A 1 90 ? 26.735 12.576 -38.875 1.00 77.25 90 THR A CA 1
ATOM 703 C C . THR A 1 90 ? 28.079 13.301 -38.782 1.00 77.25 90 THR A C 1
ATOM 705 O O . THR A 1 90 ? 28.462 13.995 -39.723 1.00 77.25 90 THR A O 1
ATOM 708 N N . ALA A 1 91 ? 28.832 13.103 -37.694 1.00 83.25 91 ALA A N 1
ATOM 709 C CA . ALA A 1 91 ? 30.142 13.729 -37.521 1.00 83.25 91 ALA A CA 1
ATOM 710 C C . ALA A 1 91 ? 31.175 13.189 -38.524 1.00 83.25 91 ALA A C 1
ATOM 712 O O . ALA A 1 91 ? 31.905 13.965 -39.138 1.00 83.25 91 ALA A O 1
ATOM 713 N N . VAL A 1 92 ? 31.198 11.869 -38.744 1.00 88.62 92 VAL A N 1
ATOM 714 C CA . VAL A 1 92 ? 32.114 11.235 -39.708 1.00 88.62 92 VAL A CA 1
ATOM 715 C C . VAL A 1 92 ? 31.849 11.733 -41.130 1.00 88.62 92 VAL A C 1
ATOM 717 O O . VAL A 1 92 ? 32.791 12.059 -41.851 1.00 88.62 92 VAL A O 1
ATOM 720 N N . VAL A 1 93 ? 30.576 11.860 -41.517 1.00 89.12 93 VAL A N 1
ATOM 721 C CA . VAL A 1 93 ? 30.193 12.390 -42.834 1.00 89.12 93 VAL A CA 1
ATOM 722 C C . VAL A 1 93 ? 30.668 13.837 -43.007 1.00 89.12 93 VAL A C 1
ATOM 724 O O . VAL A 1 93 ? 31.264 14.163 -44.032 1.00 89.12 93 VAL A O 1
ATOM 727 N N . ALA A 1 94 ? 30.478 14.695 -42.001 1.00 89.75 94 ALA A N 1
ATOM 728 C CA . ALA A 1 94 ? 30.917 16.090 -42.063 1.00 89.75 94 ALA A CA 1
ATOM 729 C C . ALA A 1 94 ? 32.448 16.229 -42.177 1.00 89.75 94 ALA A C 1
ATOM 731 O O . ALA A 1 94 ? 32.937 17.036 -42.973 1.00 89.75 94 ALA A O 1
ATOM 732 N N . ILE A 1 95 ? 33.204 15.417 -41.428 1.00 92.56 95 ILE A N 1
ATOM 733 C CA . ILE A 1 95 ? 34.674 15.381 -41.504 1.00 92.56 95 ILE A CA 1
ATOM 734 C C . ILE A 1 95 ? 35.125 14.947 -42.902 1.00 92.56 95 ILE A C 1
ATOM 736 O O . ILE A 1 95 ? 35.992 15.590 -43.493 1.00 92.56 95 ILE A O 1
ATOM 740 N N . PHE A 1 96 ? 34.510 13.904 -43.459 1.00 94.75 96 PHE A N 1
ATOM 741 C CA . PHE A 1 96 ? 34.853 13.391 -44.784 1.00 94.75 96 PHE A CA 1
ATOM 742 C C . PHE A 1 96 ? 34.621 14.431 -45.890 1.00 94.75 96 PHE A C 1
ATOM 744 O O . PHE A 1 96 ? 35.512 14.678 -46.704 1.00 94.75 96 PHE A O 1
ATOM 751 N N . PHE A 1 97 ? 33.468 15.108 -45.883 1.00 93.88 97 PHE A N 1
ATOM 752 C CA . PHE A 1 97 ? 33.189 16.176 -46.848 1.00 93.88 97 PHE A CA 1
ATOM 753 C C . PHE A 1 97 ? 34.128 17.376 -46.688 1.00 93.88 97 PHE A C 1
ATOM 755 O O . PHE A 1 97 ? 34.597 17.915 -47.689 1.00 93.88 97 PHE A O 1
ATOM 762 N N . SER A 1 98 ? 34.451 17.762 -45.451 1.00 91.19 98 SER A N 1
ATOM 763 C CA . SER A 1 98 ? 35.391 18.859 -45.180 1.00 91.19 98 SER A CA 1
ATOM 764 C C . SER A 1 98 ? 36.802 18.533 -45.675 1.00 91.19 98 SER A C 1
ATOM 766 O O . SER A 1 98 ? 37.463 19.385 -46.266 1.00 91.19 98 SER A O 1
ATOM 768 N N . PHE A 1 99 ? 37.247 17.285 -45.504 1.00 94.31 99 PHE A N 1
ATOM 769 C CA . PHE A 1 99 ? 38.541 16.817 -46.001 1.00 94.31 99 PHE A CA 1
ATOM 770 C C . PHE A 1 99 ? 38.602 16.809 -47.537 1.00 94.31 99 PHE A C 1
ATOM 772 O O . PHE A 1 99 ? 39.572 17.284 -48.129 1.00 94.31 99 PHE A O 1
ATOM 779 N N . ILE A 1 100 ? 37.547 16.340 -48.208 1.00 91.94 100 ILE A N 1
ATOM 780 C CA . ILE A 1 100 ? 37.458 16.364 -49.678 1.00 91.94 100 ILE A CA 1
ATOM 781 C C . ILE A 1 100 ? 37.438 17.801 -50.212 1.00 91.94 100 ILE A C 1
ATOM 783 O O . ILE A 1 100 ? 38.134 18.114 -51.178 1.00 91.94 100 ILE A O 1
ATOM 787 N N . ALA A 1 101 ? 36.667 18.690 -49.585 1.00 89.75 101 ALA A N 1
ATOM 788 C CA . ALA A 1 101 ? 36.610 20.090 -49.991 1.00 89.75 101 ALA A CA 1
ATOM 789 C C . ALA A 1 101 ? 37.972 20.782 -49.805 1.00 89.75 101 ALA A C 1
ATOM 791 O O . ALA A 1 101 ? 38.464 21.432 -50.729 1.00 89.75 101 ALA A O 1
ATOM 792 N N . GLY A 1 102 ? 38.616 20.585 -48.650 1.00 88.81 102 GLY A N 1
ATOM 793 C CA . GLY A 1 102 ? 39.935 21.148 -48.355 1.00 88.81 102 GLY A CA 1
ATOM 794 C C . GLY A 1 102 ? 41.022 20.657 -49.313 1.00 88.81 102 GLY A C 1
ATOM 795 O O . GLY A 1 102 ? 41.806 21.457 -49.820 1.00 88.81 102 GLY A O 1
ATOM 796 N N . THR A 1 103 ? 41.037 19.358 -49.628 1.00 88.62 103 THR A N 1
ATOM 797 C CA . THR A 1 103 ? 42.009 18.779 -50.573 1.00 88.62 103 THR A CA 1
ATOM 798 C C . THR A 1 103 ? 41.822 19.301 -51.999 1.00 88.62 103 THR A C 1
ATOM 800 O O . THR A 1 103 ? 42.805 19.658 -52.645 1.00 88.62 103 THR A O 1
ATOM 803 N N . GLN A 1 104 ? 40.585 19.430 -52.489 1.00 84.12 104 GLN A N 1
ATOM 804 C CA . GLN A 1 104 ? 40.318 19.987 -53.823 1.00 84.12 104 GLN A CA 1
ATOM 805 C C . GLN A 1 104 ? 40.739 21.457 -53.951 1.00 84.12 104 GLN A C 1
ATOM 807 O O . GLN A 1 104 ? 41.305 21.849 -54.973 1.00 84.12 104 GLN A O 1
ATOM 812 N N . ILE A 1 105 ? 40.484 22.266 -52.920 1.00 84.69 105 ILE A N 1
ATOM 813 C CA . ILE A 1 105 ? 40.872 23.683 -52.898 1.00 84.69 105 ILE A CA 1
ATOM 814 C C . ILE A 1 105 ? 42.399 23.817 -52.830 1.00 84.69 105 ILE A C 1
ATOM 816 O O . ILE A 1 105 ? 42.979 24.562 -53.619 1.00 84.69 105 ILE A O 1
ATOM 820 N N . GLY A 1 106 ? 43.062 23.042 -51.965 1.00 80.56 106 GLY A N 1
ATOM 821 C CA . GLY A 1 106 ? 44.521 23.054 -51.842 1.00 80.56 106 GLY A CA 1
ATOM 822 C C . GLY A 1 106 ? 45.227 22.678 -53.147 1.00 80.56 106 GLY A C 1
ATOM 823 O O . GLY A 1 106 ? 46.078 23.424 -53.626 1.00 80.56 106 GLY A O 1
ATOM 824 N N . VAL A 1 107 ? 44.836 21.570 -53.785 1.00 79.31 107 VAL A N 1
ATOM 825 C CA . VAL A 1 107 ? 45.493 21.097 -55.019 1.00 79.31 107 VAL A CA 1
ATOM 826 C C . VAL A 1 107 ? 45.305 22.073 -56.186 1.00 79.31 107 VAL A C 1
ATOM 828 O O . VAL A 1 107 ? 46.204 22.205 -57.013 1.00 79.31 107 VAL A O 1
ATOM 831 N N . ARG A 1 108 ? 44.170 22.778 -56.268 1.00 77.25 108 ARG A N 1
ATOM 832 C CA . ARG A 1 108 ? 43.939 23.796 -57.310 1.00 77.25 108 ARG A CA 1
ATOM 833 C C . ARG A 1 108 ? 44.736 25.076 -57.063 1.00 77.25 108 ARG A C 1
ATOM 835 O O . ARG A 1 108 ? 45.263 25.637 -58.018 1.00 77.25 108 ARG A O 1
ATOM 842 N N . SER A 1 109 ? 44.873 25.499 -55.806 1.00 73.75 109 SER A N 1
ATOM 843 C CA . SER A 1 109 ? 45.654 26.693 -55.465 1.00 73.75 109 SER A CA 1
ATOM 844 C C . SER A 1 109 ? 47.144 26.481 -55.746 1.00 73.75 109 SER A C 1
ATOM 846 O O . SER A 1 109 ? 47.757 27.309 -56.405 1.00 73.75 109 SER A O 1
ATOM 848 N N . PHE A 1 110 ? 47.704 25.331 -55.355 1.00 64.81 110 PHE A N 1
ATOM 849 C CA . PHE A 1 110 ? 49.124 25.028 -55.584 1.00 64.81 110 PHE A CA 1
ATOM 850 C C . PHE A 1 110 ? 49.455 24.603 -57.024 1.00 64.81 110 PHE A C 1
ATOM 852 O O . PHE A 1 110 ? 50.604 24.705 -57.439 1.00 64.81 110 PHE A O 1
ATOM 859 N N . LYS A 1 111 ? 48.477 24.158 -57.826 1.00 54.69 111 LYS A N 1
ATOM 860 C CA . LYS A 1 111 ? 48.689 23.926 -59.270 1.00 54.69 111 LYS A CA 1
ATOM 861 C C . LYS A 1 111 ? 48.738 25.209 -60.104 1.00 54.69 111 LYS A C 1
ATOM 863 O O . LYS A 1 111 ? 49.081 25.126 -61.277 1.00 54.69 111 LYS A O 1
ATOM 868 N N . THR A 1 112 ? 48.410 26.365 -59.525 1.00 47.03 112 THR A N 1
ATOM 869 C CA . THR A 1 112 ? 48.411 27.652 -60.243 1.00 47.03 112 THR A CA 1
ATOM 870 C C . THR A 1 112 ? 49.820 28.271 -60.353 1.00 47.03 112 THR A C 1
ATOM 872 O O . THR A 1 112 ? 49.999 29.239 -61.077 1.00 47.03 112 THR A O 1
ATOM 875 N N . GLU A 1 113 ? 50.852 27.667 -59.749 1.00 51.81 113 GLU A N 1
ATOM 876 C CA . GLU A 1 113 ? 52.263 28.104 -59.859 1.00 51.81 113 GLU A CA 1
ATOM 877 C C . GLU A 1 113 ? 53.146 27.118 -60.641 1.00 51.81 113 GLU A C 1
ATOM 879 O O . GLU A 1 113 ? 54.315 26.901 -60.331 1.00 51.81 113 GLU A O 1
ATOM 884 N N . ALA A 1 114 ? 52.592 26.515 -61.692 1.00 53.88 114 ALA A N 1
ATOM 885 C CA . ALA A 1 114 ? 53.373 25.792 -62.693 1.00 53.88 114 ALA A CA 1
ATOM 886 C C . ALA A 1 114 ? 53.158 26.383 -64.095 1.00 53.88 114 ALA A C 1
ATOM 888 O O . ALA A 1 114 ? 52.973 25.648 -65.060 1.00 53.88 114 ALA A O 1
ATOM 889 N N . GLU A 1 115 ? 53.185 27.713 -64.212 1.00 43.34 115 GLU A N 1
ATOM 890 C CA . GLU A 1 115 ? 53.402 28.388 -65.490 1.00 43.34 115 GLU A CA 1
ATOM 891 C C . GLU A 1 115 ? 54.451 29.493 -65.320 1.00 43.34 115 GLU A C 1
ATOM 893 O O . GLU A 1 115 ? 54.453 30.270 -64.370 1.00 43.34 115 GLU A O 1
ATOM 898 N N . VAL A 1 116 ? 55.424 29.439 -66.218 1.00 49.31 116 VAL A N 1
ATOM 899 C CA . VAL A 1 116 ? 56.729 30.094 -66.211 1.00 49.31 116 VAL A CA 1
ATOM 900 C C . VAL A 1 116 ? 56.618 31.572 -66.594 1.00 49.31 116 VAL A C 1
ATOM 902 O O . VAL A 1 116 ? 56.024 31.859 -67.628 1.00 49.31 116 VAL A O 1
ATOM 905 N N . ALA A 1 117 ? 57.276 32.467 -65.836 1.00 41.09 117 ALA A N 1
ATOM 906 C CA . ALA A 1 117 ? 58.183 33.548 -66.299 1.00 41.09 117 ALA A CA 1
ATOM 907 C C . ALA A 1 117 ? 58.213 34.761 -65.333 1.00 41.09 117 ALA A C 1
ATOM 909 O O . ALA A 1 117 ? 57.204 35.041 -64.692 1.00 41.09 117 ALA A O 1
ATOM 910 N N . PRO A 1 118 ? 59.266 35.606 -65.337 1.00 46.09 118 PRO A N 1
ATOM 911 C CA . PRO A 1 118 ? 60.686 35.370 -65.587 1.00 46.09 118 PRO A CA 1
ATOM 912 C C . PRO A 1 118 ? 61.540 35.710 -64.344 1.00 46.09 118 PRO A C 1
ATOM 914 O O . PRO A 1 118 ? 61.073 36.276 -63.362 1.00 46.09 118 PRO A O 1
ATOM 917 N N . THR A 1 119 ? 62.826 35.379 -64.423 1.00 49.69 119 THR A N 1
ATOM 918 C CA . THR A 1 119 ? 63.919 35.834 -63.557 1.00 49.69 119 THR A CA 1
ATOM 919 C C . THR A 1 119 ? 63.763 37.288 -63.091 1.00 49.69 119 THR A C 1
ATOM 921 O O . THR A 1 119 ? 64.078 38.221 -63.825 1.00 49.69 119 THR A O 1
ATOM 924 N N . THR A 1 120 ? 63.358 37.490 -61.841 1.00 45.12 120 THR A N 1
ATOM 925 C CA . THR A 1 120 ? 63.729 38.674 -61.065 1.00 45.12 120 THR A CA 1
ATOM 926 C C . THR A 1 120 ? 64.929 38.292 -60.217 1.00 45.12 120 THR A C 1
ATOM 928 O O . THR A 1 120 ? 64.839 37.519 -59.267 1.00 45.12 120 THR A O 1
ATOM 931 N N . THR A 1 121 ? 66.089 38.804 -60.615 1.00 45.41 121 THR A N 1
ATOM 932 C CA . THR A 1 121 ? 67.307 38.826 -59.811 1.00 45.41 121 THR A CA 1
ATOM 933 C C . THR A 1 121 ? 67.007 39.508 -58.479 1.00 45.41 121 THR A C 1
ATOM 935 O O . THR A 1 121 ? 67.012 40.735 -58.386 1.00 45.41 121 THR A O 1
ATOM 938 N N . VAL A 1 122 ? 66.724 38.718 -57.448 1.00 39.56 122 VAL A N 1
ATOM 939 C CA . VAL A 1 122 ? 66.841 39.177 -56.068 1.00 39.56 122 VAL A CA 1
ATOM 940 C C . VAL A 1 122 ? 68.323 39.081 -55.749 1.00 39.56 122 VAL A C 1
ATOM 942 O O . VAL A 1 122 ? 68.852 37.992 -55.545 1.00 39.56 122 VAL A O 1
ATOM 945 N N . SER A 1 123 ? 69.007 40.224 -55.815 1.00 43.00 123 SER A N 1
ATOM 946 C CA . SER A 1 123 ? 70.370 40.358 -55.315 1.00 43.00 123 SER A CA 1
ATOM 947 C C . SER A 1 123 ? 70.392 39.912 -53.860 1.00 43.00 123 SER A C 1
ATOM 949 O O . SER A 1 123 ? 69.788 40.536 -52.990 1.00 43.00 123 SER A O 1
ATOM 951 N N . GLU A 1 124 ? 71.084 38.809 -53.627 1.00 44.78 124 GLU A N 1
ATOM 952 C CA . GLU A 1 124 ? 71.446 38.290 -52.322 1.00 44.78 124 GLU A CA 1
ATOM 953 C C . GLU A 1 124 ? 72.407 39.301 -51.674 1.00 44.78 124 GLU A C 1
ATOM 955 O O . GLU A 1 124 ? 73.618 39.274 -51.886 1.00 44.78 124 GLU A O 1
ATOM 960 N N . SER A 1 125 ? 71.869 40.285 -50.950 1.00 47.53 125 SER A N 1
ATOM 961 C CA . SER A 1 125 ? 72.686 41.135 -50.090 1.00 47.53 125 SER A CA 1
ATOM 962 C C . SER A 1 125 ? 73.011 40.336 -48.833 1.00 47.53 125 SER A C 1
ATOM 964 O O . SER A 1 125 ? 72.190 40.233 -47.920 1.00 47.53 125 SER A O 1
ATOM 966 N N . THR A 1 126 ? 74.205 39.751 -48.804 1.00 48.84 126 THR A N 1
ATOM 967 C CA . THR A 1 126 ? 74.853 39.261 -47.587 1.00 48.84 126 THR A CA 1
ATOM 968 C C . THR A 1 126 ? 74.992 40.436 -46.624 1.00 48.84 126 THR A C 1
ATOM 970 O O . THR A 1 126 ? 75.948 41.199 -46.712 1.00 48.84 126 THR A O 1
ATOM 973 N N . ILE A 1 127 ? 74.015 40.615 -45.736 1.00 47.94 127 ILE A N 1
ATOM 974 C CA . ILE A 1 127 ? 74.126 41.569 -44.633 1.00 47.94 127 ILE A CA 1
ATOM 975 C C . ILE A 1 127 ? 75.095 40.948 -43.633 1.00 47.94 127 ILE A C 1
ATOM 977 O O . ILE A 1 127 ? 74.816 39.893 -43.049 1.00 47.94 127 ILE A O 1
ATOM 981 N N . ALA A 1 128 ? 76.261 41.571 -43.483 1.00 50.78 128 ALA A N 1
ATOM 982 C CA . ALA A 1 128 ? 77.246 41.156 -42.508 1.00 50.78 128 ALA A CA 1
ATOM 983 C C . ALA A 1 128 ? 76.770 41.583 -41.114 1.00 50.78 128 ALA A C 1
ATOM 985 O O . ALA A 1 128 ? 76.193 42.648 -40.902 1.00 50.78 128 ALA A O 1
ATOM 986 N N . PHE A 1 129 ? 77.001 40.725 -40.127 1.00 42.94 129 PHE A N 1
ATO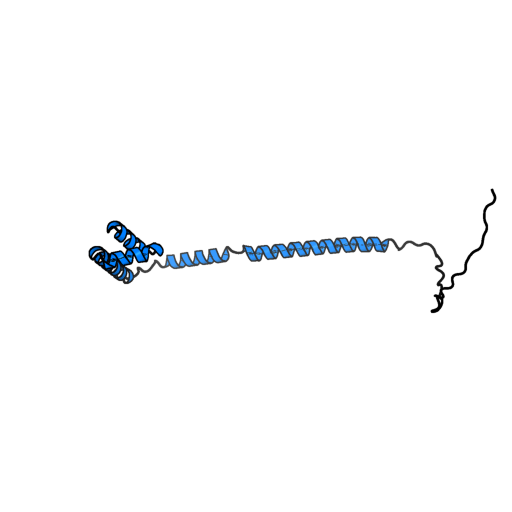M 987 C CA . PHE A 1 129 ? 76.667 41.009 -38.736 1.00 42.94 129 PHE A CA 1
ATOM 988 C C . PHE A 1 129 ? 77.527 42.190 -38.242 1.00 42.94 129 PHE A C 1
ATOM 990 O O . PHE A 1 129 ? 78.708 42.011 -37.953 1.00 42.94 129 PHE A O 1
ATOM 997 N N . GLY A 1 130 ? 76.958 43.400 -38.174 1.00 54.34 130 GLY A N 1
ATOM 998 C CA . GLY A 1 130 ? 77.659 44.589 -37.664 1.00 54.34 130 GLY A CA 1
ATOM 999 C C . GLY A 1 130 ? 77.191 45.954 -38.182 1.00 54.34 130 GLY A C 1
ATOM 1000 O O . GLY A 1 130 ? 77.669 46.972 -37.692 1.00 54.34 130 GLY A O 1
ATOM 1001 N N . GLU A 1 131 ? 76.256 46.016 -39.130 1.00 49.16 131 GLU A N 1
ATOM 1002 C CA . GLU A 1 131 ? 75.953 47.269 -39.852 1.00 49.16 131 GLU A CA 1
ATOM 1003 C C . GLU A 1 131 ? 74.853 48.135 -39.213 1.00 49.16 131 GLU A C 1
ATOM 1005 O O . GLU A 1 131 ? 74.535 49.211 -39.712 1.00 49.16 131 GLU A O 1
ATOM 1010 N N . ASN A 1 132 ? 74.310 47.734 -38.058 1.00 53.91 132 ASN A N 1
ATOM 1011 C CA . ASN A 1 132 ? 73.455 48.609 -37.254 1.00 53.91 132 ASN A CA 1
ATOM 1012 C C . ASN A 1 132 ? 74.325 49.614 -36.483 1.00 53.91 132 ASN A C 1
ATOM 1014 O O . ASN A 1 132 ? 74.472 49.505 -35.265 1.00 53.91 132 ASN A O 1
ATOM 1018 N N . THR A 1 133 ? 74.914 50.586 -37.183 1.00 52.72 133 THR A N 1
ATOM 1019 C CA . THR A 1 133 ? 75.521 51.763 -36.549 1.00 52.72 133 THR A CA 1
ATOM 1020 C C . THR A 1 133 ? 74.660 52.988 -36.809 1.00 52.72 133 THR A C 1
ATOM 1022 O O . THR A 1 133 ? 74.586 53.536 -37.903 1.00 52.72 133 THR A O 1
ATOM 1025 N N . LEU A 1 134 ? 73.998 53.372 -35.724 1.00 52.84 134 LEU A N 1
ATOM 1026 C CA . LEU A 1 134 ? 73.217 54.571 -35.492 1.00 52.84 134 LEU A CA 1
ATOM 1027 C C . LEU A 1 134 ? 74.148 55.793 -35.590 1.00 52.84 134 LEU A C 1
ATOM 1029 O O . LEU A 1 134 ? 74.757 56.182 -34.596 1.00 52.84 134 LEU A O 1
ATOM 1033 N N . LEU A 1 135 ? 74.287 56.376 -36.783 1.00 41.53 135 LEU A N 1
ATOM 1034 C CA . LEU A 1 135 ? 74.859 57.712 -36.940 1.00 41.53 135 LEU A CA 1
ATOM 1035 C C . LEU A 1 135 ? 73.920 58.591 -37.766 1.00 41.53 135 LEU A C 1
ATOM 1037 O O . LEU A 1 135 ? 73.758 58.429 -38.971 1.00 41.53 135 LEU A O 1
ATOM 1041 N N . ASP A 1 136 ? 73.295 59.505 -37.041 1.00 49.25 136 ASP A N 1
ATOM 1042 C CA . ASP A 1 136 ? 72.534 60.646 -37.516 1.00 49.25 136 ASP A CA 1
ATOM 1043 C C . ASP A 1 136 ? 73.490 61.599 -38.260 1.00 49.25 136 ASP A C 1
ATOM 1045 O O . ASP A 1 136 ? 74.456 62.094 -37.672 1.00 49.25 136 ASP A O 1
ATOM 1049 N N . THR A 1 137 ? 73.269 61.836 -39.554 1.00 48.97 137 THR A N 1
ATOM 1050 C CA . THR A 1 137 ? 73.957 62.905 -40.294 1.00 48.97 137 THR A CA 1
ATOM 1051 C C 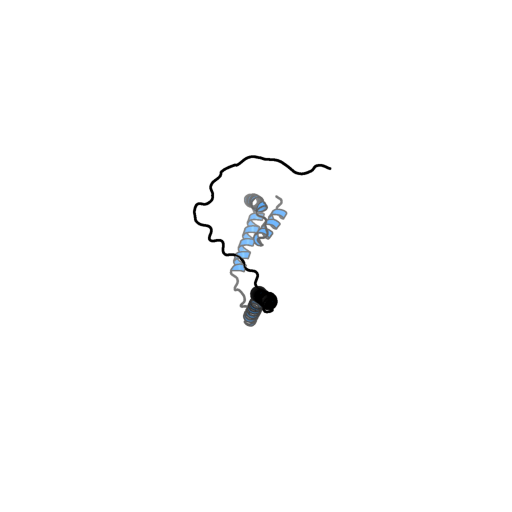. THR A 1 137 ? 72.928 63.822 -40.934 1.00 48.97 137 THR A C 1
ATOM 1053 O O . THR A 1 137 ? 72.247 63.465 -41.893 1.00 48.97 137 THR A O 1
ATOM 1056 N N . TYR A 1 138 ? 72.844 64.997 -40.319 1.00 40.97 138 TYR A N 1
ATOM 1057 C CA . TYR A 1 138 ? 72.063 66.177 -40.644 1.00 40.97 138 TYR A CA 1
ATOM 1058 C C . TYR A 1 138 ? 72.262 66.711 -42.075 1.00 40.97 138 TYR A C 1
ATOM 1060 O O . TYR A 1 138 ? 73.321 66.546 -42.670 1.00 40.97 138 TYR A O 1
ATOM 1068 N N . GLU A 1 139 ? 71.197 67.380 -42.536 1.00 42.38 139 GLU A N 1
ATOM 1069 C CA . GLU A 1 139 ? 71.069 68.457 -43.535 1.00 42.38 139 GLU A CA 1
ATOM 1070 C C . GLU A 1 139 ? 71.982 68.476 -44.774 1.00 42.38 139 GLU A C 1
ATOM 1072 O O . GLU A 1 139 ? 73.202 68.491 -44.689 1.00 42.38 139 GLU A O 1
ATOM 1077 N N . SER A 1 140 ? 71.385 68.745 -45.942 1.00 39.16 140 SER A N 1
ATOM 1078 C CA . SER A 1 140 ? 71.517 70.076 -46.563 1.00 39.16 140 SER A CA 1
ATOM 1079 C C . SER A 1 140 ? 70.863 70.127 -47.951 1.00 39.16 140 SER A C 1
ATOM 1081 O O . SER A 1 140 ? 71.275 69.445 -48.879 1.00 39.16 140 SER A O 1
ATOM 1083 N N . THR A 1 141 ? 69.850 70.992 -48.029 1.00 37.22 141 THR A N 1
ATOM 1084 C CA . THR A 1 141 ? 69.481 71.921 -49.115 1.00 37.22 141 THR A CA 1
ATOM 1085 C C . THR A 1 141 ? 69.310 71.460 -50.574 1.00 37.22 141 THR A C 1
ATOM 1087 O O . THR A 1 141 ? 70.212 70.965 -51.236 1.00 37.22 141 THR A O 1
ATOM 1090 N N . GLY A 1 142 ? 68.169 71.880 -51.141 1.00 37.59 142 GLY A N 1
ATOM 1091 C CA . GLY A 1 142 ? 68.162 72.529 -52.455 1.00 37.59 142 GLY A CA 1
ATOM 1092 C C . GLY A 1 142 ? 67.247 71.904 -53.503 1.00 37.59 142 GLY A C 1
ATOM 1093 O O . GLY A 1 142 ? 67.626 70.952 -54.173 1.00 37.59 142 GLY A O 1
ATOM 1094 N N . GLY A 1 143 ? 66.082 72.516 -53.735 1.00 36.66 143 GLY A N 1
ATOM 1095 C CA . GLY A 1 143 ? 65.341 72.266 -54.969 1.00 36.66 143 GLY A CA 1
ATOM 1096 C C . GLY A 1 143 ? 63.954 72.885 -55.028 1.00 36.66 143 GLY A C 1
ATOM 1097 O O . GLY A 1 143 ? 62.975 72.195 -54.776 1.00 36.66 143 GLY A O 1
ATOM 1098 N N . SER A 1 144 ? 63.862 74.166 -55.389 1.00 35.88 144 SER A N 1
ATOM 1099 C CA . SER A 1 144 ? 63.106 74.621 -56.573 1.00 35.88 144 SER A CA 1
ATOM 1100 C C . SER A 1 144 ? 62.974 76.145 -56.564 1.00 35.88 144 SER A C 1
ATOM 1102 O O . SER A 1 144 ? 62.283 76.729 -55.736 1.00 35.88 144 SER A O 1
ATOM 1104 N N . ASN A 1 145 ? 63.676 76.774 -57.505 1.00 43.38 145 ASN A N 1
ATOM 1105 C CA . ASN A 1 145 ? 63.207 78.015 -58.099 1.00 43.38 145 ASN A CA 1
ATOM 1106 C C . ASN A 1 145 ? 62.027 77.646 -59.014 1.00 43.38 145 ASN A C 1
ATOM 1108 O O . ASN A 1 145 ? 62.165 76.720 -59.822 1.00 43.38 145 ASN A O 1
ATOM 1112 N N . GLU A 1 146 ? 60.912 78.356 -58.865 1.00 36.72 146 GLU A N 1
ATOM 1113 C CA . GLU A 1 146 ? 60.060 78.754 -59.995 1.00 36.72 146 GLU A CA 1
ATOM 1114 C C . GLU A 1 146 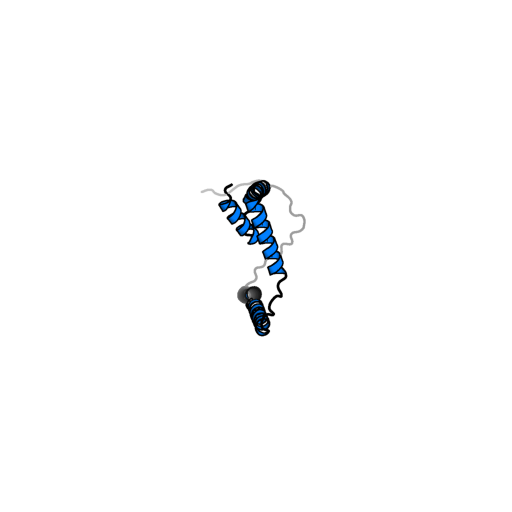? 60.728 79.901 -60.765 1.00 36.72 146 GLU A C 1
ATOM 1116 O O . GLU A 1 146 ? 61.440 80.711 -60.122 1.00 36.72 146 GLU A O 1
#

Foldseek 3Di:
DDLVVLVVLLVCVVVVNRDPVCVVVSVVVCVPDPVSVVVSVVVVVVVVVVVPPDDDDPPPVVVVVVVVVVVCVVVVPPPPVVVVVVVVVVVVVVVVVVVVVVVVVVVVVVVVPPDDDDDDPPPPPPDDPPPPDDDDDDDDDDDDDD